Protein AF-A0A8X6TL77-F1 (afdb_monomer)

Secondary structure (DSSP, 8-state):
--HHHHHHHHHHHHHHHHHHHHHHHHHHTTT---HHHHHHHHHHHHHHHHHHHHHHHHHTTTTS--STTS--GGGHHHHHHHHHHHHTT-GGGS-GGG-SSGGGHHHHHHHHHHHHHHHHHHHHHH-HHHHHHHHHHHHHHHHHHHHHHHHHTT---HHHHHHHHHHHHHHHH--

Sequence (175 aa):
MNASYSVDVFFVISGFLNGYFFSREYTKKTGKISWFHFYLRRFIRITPVHMMVYWIYTTLFTYTGSGPLWPTYDTNPVCRKYWWWDFFYINNFLSGWHQCLSHNWYLSVNMQLYLMSPLFMVALLRRRRLGYILMALCICGSSFYNFAITVMYDLVDSELSFPYYVDNIELYLER

Radius of gyration: 21.29 Å; Cα contacts (8 Å, |Δi|>4): 76; chains: 1; bounding box: 62×39×49 Å

pLDDT: mean 81.79, std 13.29, range [43.88, 95.94]

InterPro domains:
  IPR002656 Acyltransferase 3 domain [PF01757] (3-150)
  IPR052728 Oxygen and lipid transport regulator [PTHR11161] (1-155)

Organism: Nephila pilipes (NCBI:txid299642)

Foldseek 3Di:
DCVVVVLVVVLVVLLVVLLVVCVVVCVVVVNDDDPVVQLVVVLVVPLVVQVVVLCCCLPVQQPPDDDPPRPHNVLNVLSVVCVVCLSQLNLLPDDCVSRSDSVSNSVSVSSVCSNCSVVLSVCCVVPVVSNVVVVVCVVVVVVVVVVVCCVVVVCPDPVVCVVVVVVVVVVVVVD

Solvent-accessible surface area (backbone atoms only — not comparable to full-atom values): 10093 Å² total; per-residue (Å²): 140,64,65,68,66,53,52,52,54,50,51,54,53,54,49,52,54,50,50,54,53,47,54,54,51,38,63,75,45,76,69,65,74,62,63,67,63,58,53,47,58,54,46,69,64,48,49,59,59,52,50,50,54,51,52,44,52,73,58,52,56,58,73,74,63,87,53,96,88,42,70,55,86,79,57,48,65,47,33,72,72,40,50,64,33,59,74,69,41,49,42,64,80,45,57,71,92,56,35,69,58,60,82,51,33,61,61,18,51,52,51,52,51,56,70,52,40,56,63,52,50,50,31,35,75,76,37,53,69,58,20,53,50,53,52,50,50,49,52,54,48,51,52,49,51,52,52,52,50,35,66,76,66,68,54,70,52,75,77,67,43,51,62,59,53,50,58,54,52,53,63,65,71,80,109

Structure (mmCIF, N/CA/C/O backbone):
data_AF-A0A8X6TL77-F1
#
_entry.id   AF-A0A8X6TL77-F1
#
loop_
_atom_site.group_PDB
_atom_site.id
_atom_site.type_symbol
_atom_site.label_atom_id
_atom_site.label_alt_id
_atom_site.label_comp_id
_atom_site.label_asym_id
_atom_site.label_entity_id
_atom_site.label_seq_id
_atom_site.pdbx_PDB_ins_code
_atom_site.Cartn_x
_atom_site.Cartn_y
_atom_site.Cartn_z
_atom_site.occupancy
_atom_site.B_iso_or_equiv
_atom_site.auth_seq_id
_atom_site.auth_comp_id
_atom_site.auth_asym_id
_atom_site.auth_atom_id
_atom_site.pdbx_PDB_model_num
ATOM 1 N N . MET A 1 1 ? 22.426 -3.713 -2.521 1.00 43.88 1 MET A N 1
ATOM 2 C CA . MET A 1 1 ? 22.133 -4.889 -1.675 1.00 43.88 1 MET A CA 1
ATOM 3 C C . MET A 1 1 ? 21.258 -4.585 -0.447 1.00 43.88 1 MET A C 1
ATOM 5 O O . MET A 1 1 ? 20.830 -5.528 0.183 1.00 43.88 1 MET A O 1
ATOM 9 N N . ASN A 1 2 ? 20.855 -3.333 -0.156 1.00 51.47 2 ASN A N 1
ATOM 10 C CA . ASN A 1 2 ? 20.043 -3.018 1.046 1.00 51.47 2 ASN A CA 1
ATOM 11 C C . ASN A 1 2 ? 18.561 -2.690 0.759 1.00 51.47 2 ASN A C 1
ATOM 13 O O . ASN A 1 2 ? 17.835 -2.249 1.647 1.00 51.47 2 ASN A O 1
ATOM 17 N N . ALA A 1 3 ? 18.113 -2.833 -0.492 1.00 64.06 3 ALA A N 1
ATOM 18 C CA . ALA A 1 3 ? 16.791 -2.364 -0.907 1.00 64.06 3 ALA A CA 1
ATOM 19 C C . ALA A 1 3 ? 15.647 -3.175 -0.273 1.00 64.06 3 ALA A C 1
ATOM 21 O O . ALA A 1 3 ? 14.638 -2.586 0.102 1.00 64.06 3 ALA A O 1
ATOM 22 N N . SER A 1 4 ? 15.818 -4.489 -0.094 1.00 71.69 4 SER A N 1
ATOM 23 C CA . SER A 1 4 ? 14.783 -5.378 0.455 1.00 71.69 4 SER A CA 1
ATOM 24 C C . SER A 1 4 ? 14.445 -5.031 1.908 1.00 71.69 4 SER A C 1
ATOM 26 O O . SER A 1 4 ? 13.294 -4.734 2.216 1.00 71.69 4 SER A O 1
ATOM 28 N N . T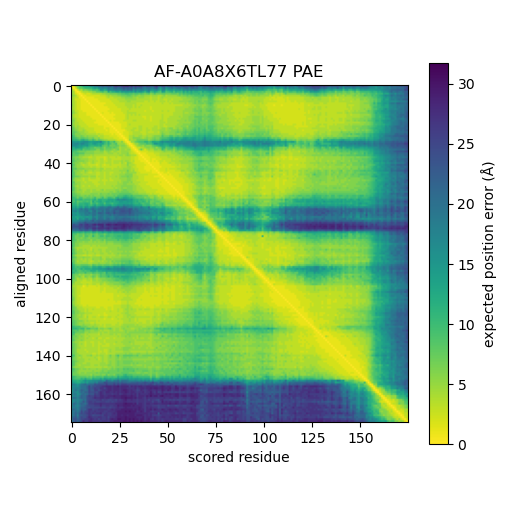YR A 1 5 ? 15.463 -4.901 2.765 1.00 81.38 5 TYR A N 1
ATOM 29 C CA . TYR A 1 5 ? 15.286 -4.503 4.167 1.00 81.38 5 TYR A CA 1
ATOM 30 C C . TYR A 1 5 ? 14.633 -3.123 4.322 1.00 81.38 5 TYR A C 1
ATOM 32 O O . TYR A 1 5 ? 13.866 -2.881 5.254 1.00 81.38 5 TYR A O 1
ATOM 40 N N . SER A 1 6 ? 14.911 -2.198 3.397 1.00 88.12 6 SER A N 1
ATOM 41 C CA . SER A 1 6 ? 14.296 -0.868 3.411 1.00 88.12 6 SER A CA 1
ATOM 42 C C . SER A 1 6 ? 12.784 -0.929 3.173 1.00 88.12 6 SER A C 1
ATOM 44 O O . SER A 1 6 ? 12.032 -0.189 3.816 1.00 88.12 6 SER A O 1
ATOM 46 N N . VAL A 1 7 ? 12.333 -1.825 2.291 1.00 89.31 7 VAL A N 1
ATOM 47 C CA . VAL A 1 7 ? 10.910 -2.022 1.990 1.00 89.31 7 VAL A CA 1
ATOM 48 C C . VAL A 1 7 ? 10.173 -2.621 3.193 1.00 89.31 7 VAL A C 1
ATOM 50 O O . VAL A 1 7 ? 9.078 -2.158 3.525 1.00 89.31 7 VAL A O 1
ATOM 53 N N . ASP A 1 8 ? 10.793 -3.556 3.912 1.00 89.56 8 ASP A N 1
ATOM 54 C CA . ASP A 1 8 ? 10.201 -4.148 5.118 1.00 89.56 8 ASP A CA 1
ATOM 55 C C . ASP A 1 8 ? 9.982 -3.102 6.214 1.00 89.56 8 ASP A C 1
ATOM 57 O O . ASP A 1 8 ? 8.887 -2.980 6.774 1.00 89.56 8 ASP A O 1
ATOM 61 N N . VAL A 1 9 ? 10.996 -2.268 6.470 1.00 92.50 9 VAL A N 1
ATOM 62 C CA . VAL A 1 9 ? 10.889 -1.159 7.428 1.00 92.50 9 VAL A CA 1
ATOM 63 C C . VAL A 1 9 ? 9.779 -0.188 7.014 1.00 92.50 9 VAL A C 1
ATOM 65 O O . VAL A 1 9 ? 8.987 0.251 7.855 1.00 92.50 9 VAL A O 1
ATOM 68 N N . PHE A 1 10 ? 9.664 0.117 5.719 1.00 92.31 10 PHE A N 1
ATOM 69 C CA . PHE A 1 10 ? 8.598 0.972 5.199 1.00 92.31 10 PHE A CA 1
ATOM 70 C C . PHE A 1 10 ? 7.198 0.394 5.464 1.00 92.31 10 PHE A C 1
ATOM 72 O O . PHE A 1 10 ? 6.298 1.140 5.877 1.00 92.31 10 PHE A O 1
ATOM 79 N N . PHE A 1 11 ? 6.999 -0.913 5.277 1.00 93.00 11 PHE A N 1
ATOM 80 C CA . PHE A 1 11 ? 5.720 -1.565 5.569 1.00 93.00 11 PHE A CA 1
ATOM 81 C C . PHE A 1 11 ? 5.388 -1.551 7.060 1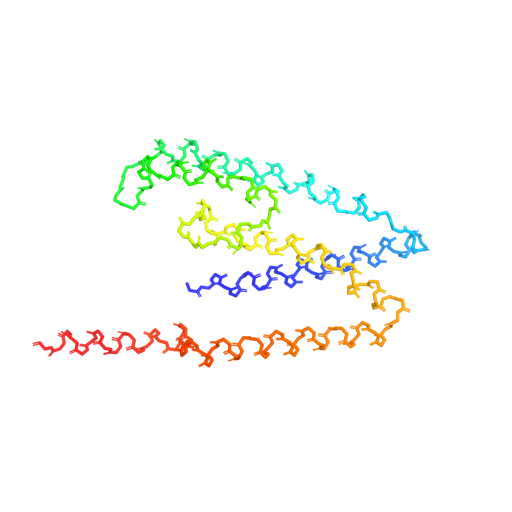.00 93.00 11 PHE A C 1
ATOM 83 O O . PHE A 1 11 ? 4.251 -1.230 7.423 1.00 93.00 11 PHE A O 1
ATOM 90 N N . VAL A 1 12 ? 6.369 -1.811 7.928 1.00 93.25 12 VAL A N 1
ATOM 91 C CA . VAL A 1 12 ? 6.181 -1.776 9.388 1.00 93.25 12 VAL A CA 1
ATOM 92 C C . VAL A 1 12 ? 5.747 -0.385 9.850 1.00 93.25 12 VAL A C 1
ATOM 94 O O . VAL A 1 12 ? 4.738 -0.247 10.550 1.00 93.25 12 VAL A O 1
ATOM 97 N N . ILE A 1 13 ? 6.449 0.663 9.410 1.00 94.88 13 ILE A N 1
ATOM 98 C CA . ILE A 1 13 ? 6.118 2.051 9.764 1.00 94.88 13 ILE A CA 1
ATOM 99 C C . ILE A 1 13 ? 4.735 2.431 9.220 1.00 94.88 13 ILE A C 1
ATOM 101 O O . ILE A 1 13 ? 3.913 3.006 9.943 1.00 94.88 13 ILE A O 1
ATOM 105 N N . SER A 1 14 ? 4.447 2.080 7.964 1.00 93.94 14 SER A N 1
ATOM 106 C CA . SER A 1 14 ? 3.153 2.354 7.327 1.00 93.94 14 SER A CA 1
ATOM 107 C C . SER A 1 14 ? 1.990 1.683 8.064 1.00 93.94 14 SER A C 1
ATOM 109 O O . SER A 1 14 ? 0.951 2.318 8.279 1.00 93.94 14 SER A O 1
ATOM 111 N N . GLY A 1 15 ? 2.166 0.429 8.490 1.00 93.06 15 GLY A N 1
ATOM 112 C CA . GLY A 1 15 ? 1.188 -0.327 9.269 1.00 93.06 15 GLY A CA 1
ATOM 113 C C . GLY A 1 15 ? 0.962 0.260 10.664 1.00 93.06 15 GLY A C 1
ATOM 114 O O . GLY A 1 15 ? -0.189 0.482 11.054 1.00 93.06 15 GLY A O 1
ATOM 115 N N . PHE A 1 16 ? 2.039 0.587 11.385 1.00 93.62 16 PHE A N 1
ATOM 116 C CA . PHE A 1 16 ? 1.969 1.208 12.711 1.00 93.62 16 PHE A CA 1
ATOM 117 C C . PHE A 1 16 ? 1.209 2.539 12.677 1.00 93.62 16 PHE A C 1
ATOM 119 O O . PHE A 1 16 ? 0.259 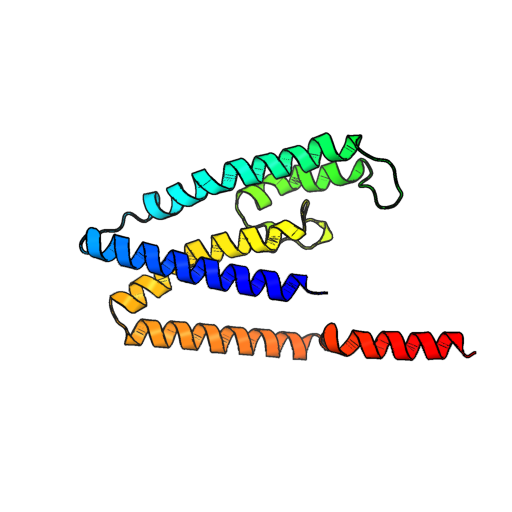2.748 13.438 1.00 93.62 16 PHE A O 1
ATOM 126 N N . LEU A 1 17 ? 1.578 3.420 11.744 1.00 93.75 17 LEU A N 1
ATOM 127 C CA . LEU A 1 17 ? 0.955 4.732 11.601 1.00 93.75 17 LEU A CA 1
ATOM 128 C C . LEU A 1 17 ? -0.532 4.613 11.245 1.00 93.75 17 LEU A C 1
ATOM 130 O O . LEU A 1 17 ? -1.373 5.324 11.801 1.00 93.75 17 LEU A O 1
ATOM 134 N N . ASN A 1 18 ? -0.869 3.687 10.347 1.00 93.31 18 ASN A N 1
ATOM 135 C CA . ASN A 1 18 ? -2.254 3.409 9.994 1.00 93.31 18 ASN A CA 1
ATOM 136 C C . ASN A 1 18 ? -3.068 2.929 11.209 1.00 93.31 18 ASN A C 1
ATOM 138 O O . ASN A 1 18 ? -4.165 3.433 11.450 1.00 93.31 18 ASN A O 1
ATOM 142 N N . GLY A 1 19 ? -2.512 2.020 12.017 1.00 91.94 19 GLY A N 1
ATOM 143 C CA . GLY A 1 19 ? -3.152 1.537 13.245 1.00 91.94 19 GLY A CA 1
ATOM 144 C C . GLY A 1 19 ? -3.384 2.635 14.272 1.00 91.94 19 GLY A C 1
ATOM 145 O O . GLY A 1 19 ? -4.469 2.721 14.854 1.00 91.94 19 GLY A O 1
ATOM 146 N N . TYR A 1 20 ? -2.406 3.525 14.437 1.00 92.06 20 TYR A N 1
ATOM 147 C CA . TYR A 1 20 ? -2.530 4.685 15.312 1.00 92.06 20 TYR A CA 1
ATOM 148 C C . TYR A 1 20 ? -3.673 5.617 14.876 1.00 92.06 20 TYR A C 1
ATOM 150 O O . TYR A 1 20 ? -4.549 5.953 15.682 1.00 92.06 20 TYR A O 1
ATOM 158 N N . PHE A 1 21 ? -3.715 6.001 13.595 1.00 90.06 21 PHE A N 1
ATOM 159 C CA . PHE A 1 21 ? -4.783 6.858 13.073 1.00 90.06 21 PHE A CA 1
ATOM 160 C C . PHE A 1 21 ? -6.156 6.192 13.159 1.00 90.06 21 PHE A C 1
ATOM 162 O O . PHE A 1 21 ? -7.122 6.847 13.560 1.00 90.06 21 PHE A O 1
ATOM 169 N N . PHE A 1 22 ? -6.238 4.900 12.839 1.00 90.31 22 PHE A N 1
ATOM 170 C CA . PHE A 1 22 ? -7.480 4.142 12.907 1.00 90.31 22 PHE A CA 1
ATOM 171 C C . PHE A 1 22 ? -8.023 4.067 14.336 1.00 90.31 22 PHE A C 1
ATOM 173 O O . PHE A 1 22 ? -9.186 4.393 14.557 1.00 90.31 22 PHE A O 1
ATOM 180 N N . SER A 1 23 ? -7.189 3.719 15.320 1.00 88.62 23 SER A N 1
ATOM 181 C CA . SER A 1 23 ? -7.588 3.665 16.736 1.00 88.62 23 SER A CA 1
ATOM 182 C C . SER A 1 23 ? -8.101 5.021 17.240 1.00 88.62 23 SER A C 1
ATOM 184 O O . SER A 1 23 ? -9.136 5.115 17.914 1.00 88.62 23 SER A O 1
ATOM 186 N N . ARG A 1 24 ? -7.429 6.107 16.837 1.00 89.50 24 ARG A N 1
ATOM 187 C CA . ARG A 1 24 ? -7.843 7.476 17.162 1.00 89.50 24 ARG A CA 1
ATOM 188 C C . ARG A 1 24 ? -9.179 7.850 16.511 1.00 89.50 24 ARG A C 1
ATOM 190 O O . ARG A 1 24 ? -10.024 8.443 17.181 1.00 89.50 24 ARG A O 1
ATOM 197 N N . GLU A 1 25 ? -9.392 7.529 15.233 1.00 88.38 25 GLU A N 1
ATOM 198 C CA . GLU A 1 25 ? -10.659 7.810 14.533 1.00 88.38 25 GLU A CA 1
ATOM 199 C C . GLU A 1 25 ? -11.806 6.935 15.069 1.00 88.38 25 GLU A C 1
ATOM 201 O O . GLU A 1 25 ? -12.910 7.441 15.279 1.00 88.38 25 GLU A O 1
ATOM 206 N N . TYR A 1 26 ? -11.531 5.666 15.381 1.00 87.38 26 TYR A N 1
ATOM 207 C CA . TYR A 1 26 ? -12.484 4.725 15.971 1.00 87.38 26 TYR A CA 1
ATOM 208 C C . TYR A 1 26 ? -12.999 5.213 17.330 1.00 87.38 26 TYR A C 1
ATOM 210 O O . TYR A 1 26 ? -14.208 5.214 17.570 1.00 87.38 26 TYR A O 1
ATOM 218 N N . THR A 1 27 ? -12.091 5.689 18.189 1.00 85.25 27 THR A N 1
ATOM 219 C CA . THR A 1 27 ? -12.432 6.236 19.511 1.00 85.25 27 THR A CA 1
ATOM 220 C C . THR A 1 27 ? -13.247 7.526 19.383 1.00 85.25 27 THR A C 1
ATOM 222 O O . THR A 1 27 ? -14.272 7.677 20.042 1.00 85.25 27 THR A O 1
ATOM 225 N N . LYS A 1 28 ? -12.849 8.436 18.480 1.00 87.69 28 LYS A N 1
ATOM 226 C CA . LYS A 1 28 ? -13.555 9.710 18.243 1.00 87.69 28 LYS A CA 1
ATOM 227 C C . LYS A 1 28 ? -14.968 9.540 17.683 1.00 87.69 28 LYS A C 1
ATOM 229 O O . LYS A 1 28 ? -15.830 10.358 17.979 1.00 87.69 28 LYS A O 1
ATOM 234 N N . LYS A 1 29 ? -15.200 8.526 16.846 1.00 84.94 29 LYS A N 1
ATOM 235 C CA . LYS A 1 29 ? -16.495 8.287 16.183 1.00 84.94 29 LYS A CA 1
ATOM 236 C C . LYS A 1 29 ? -17.341 7.203 16.855 1.00 84.94 29 LYS A C 1
ATOM 238 O O . LYS A 1 29 ? -18.283 6.705 16.239 1.00 84.94 29 LYS A O 1
ATOM 243 N N . THR A 1 30 ? -16.991 6.796 18.079 1.00 79.69 30 THR A N 1
ATOM 244 C CA . THR A 1 30 ? -17.735 5.788 18.860 1.00 79.69 30 THR A CA 1
ATOM 245 C C . THR A 1 30 ? -17.987 4.501 18.054 1.00 79.69 30 THR A C 1
ATOM 247 O O . THR A 1 30 ? -19.081 3.941 18.052 1.00 79.69 30 THR A O 1
ATOM 250 N N . GLY A 1 31 ? -16.984 4.055 17.292 1.00 74.94 31 GLY A N 1
ATOM 251 C CA . GLY A 1 31 ? -17.056 2.839 16.474 1.00 74.94 31 GLY A CA 1
ATOM 252 C C . GLY A 1 31 ? -17.773 2.956 15.121 1.00 74.94 31 GLY A C 1
ATOM 253 O O . GLY A 1 31 ? -17.853 1.959 14.402 1.00 74.94 31 GLY A O 1
ATOM 254 N N . LYS A 1 32 ? -18.257 4.140 14.717 1.00 76.88 32 LYS A N 1
ATOM 255 C CA . LYS A 1 32 ? -18.833 4.361 13.378 1.00 76.88 32 LYS A CA 1
ATOM 256 C C . LYS A 1 32 ? -17.763 4.841 12.395 1.00 76.88 32 LYS A C 1
ATOM 258 O O . LYS A 1 32 ? -17.406 6.018 12.368 1.00 76.88 32 LYS A O 1
ATOM 263 N N . ILE A 1 33 ? -17.265 3.936 11.554 1.00 82.50 33 ILE A N 1
ATOM 264 C CA . ILE A 1 33 ? -16.316 4.261 10.479 1.00 82.50 33 ILE A CA 1
ATOM 265 C C . ILE A 1 33 ? -16.987 4.034 9.127 1.00 82.50 33 ILE A C 1
ATOM 267 O O . ILE A 1 33 ? -17.478 2.948 8.835 1.00 82.50 33 ILE A O 1
ATOM 271 N N . SER A 1 34 ? -16.983 5.067 8.283 1.00 86.00 34 SER A N 1
ATOM 272 C CA . SER A 1 34 ? -17.350 4.924 6.876 1.00 86.00 34 SER A CA 1
ATOM 273 C C . SER A 1 34 ? -16.157 4.362 6.104 1.00 86.00 34 SER A C 1
ATOM 275 O O . SER A 1 34 ? -15.241 5.111 5.758 1.00 86.00 34 SER A O 1
ATOM 277 N N . TRP A 1 35 ? -16.212 3.076 5.770 1.00 84.88 35 TRP A N 1
ATOM 278 C CA . TRP A 1 35 ? -15.178 2.370 5.007 1.00 84.88 35 TRP A CA 1
ATOM 279 C C . TRP A 1 35 ? -14.852 3.032 3.669 1.00 84.88 35 TRP A C 1
ATOM 281 O O . TRP A 1 35 ? -13.685 3.230 3.353 1.00 84.88 35 TRP A O 1
ATOM 291 N N . PHE A 1 36 ? -15.874 3.469 2.930 1.00 87.31 36 PHE A N 1
ATOM 292 C CA . PHE A 1 36 ? -15.686 4.125 1.635 1.00 87.31 36 PHE A CA 1
ATOM 293 C C . PHE A 1 36 ? -14.804 5.379 1.745 1.00 87.31 36 PHE A C 1
ATOM 295 O O . PHE A 1 36 ? -13.751 5.466 1.121 1.00 87.31 36 PHE A O 1
ATOM 302 N N . HIS A 1 37 ? -15.176 6.312 2.625 1.00 86.44 37 HIS A N 1
ATOM 303 C CA . HIS A 1 37 ? -14.383 7.509 2.908 1.00 86.44 37 HIS A CA 1
ATOM 304 C C . HIS A 1 37 ? -12.974 7.201 3.435 1.00 86.44 37 HIS A C 1
ATOM 306 O O . HIS A 1 37 ? -12.044 7.945 3.134 1.00 86.44 37 HIS A O 1
ATOM 312 N N . PHE A 1 38 ? -12.798 6.135 4.224 1.00 87.06 38 PHE A N 1
ATOM 313 C CA . PHE A 1 38 ? -11.481 5.740 4.723 1.00 87.06 38 PHE A CA 1
ATOM 314 C C . PHE A 1 38 ? -10.533 5.403 3.562 1.00 87.06 38 PHE A C 1
ATOM 316 O O . PHE A 1 38 ? -9.477 6.026 3.452 1.00 87.06 38 PHE A O 1
ATOM 323 N N . TYR A 1 39 ? -10.952 4.521 2.649 1.00 90.81 39 TYR A N 1
ATOM 324 C CA . TYR A 1 39 ? -10.130 4.122 1.503 1.00 90.81 39 TYR A CA 1
ATOM 325 C C . TYR A 1 39 ? -9.966 5.232 0.464 1.00 90.81 39 TYR A C 1
ATOM 327 O O . TYR A 1 39 ? -8.854 5.479 -0.010 1.00 90.81 39 TYR A O 1
ATOM 335 N N . LEU A 1 40 ? -11.051 5.946 0.154 1.00 91.12 40 LEU A N 1
ATOM 336 C CA . LEU A 1 40 ? -11.057 6.964 -0.893 1.00 91.12 40 LEU A CA 1
ATOM 337 C C . LEU A 1 40 ? -10.087 8.114 -0.590 1.00 91.12 40 LEU A C 1
ATOM 339 O O . LEU A 1 40 ? -9.365 8.560 -1.479 1.00 91.12 40 LEU A O 1
ATOM 343 N N . ARG A 1 41 ? -10.009 8.559 0.673 1.00 90.06 41 ARG A N 1
ATOM 344 C CA . ARG A 1 41 ? -9.083 9.629 1.086 1.00 90.06 41 ARG A CA 1
ATOM 345 C C . ARG A 1 4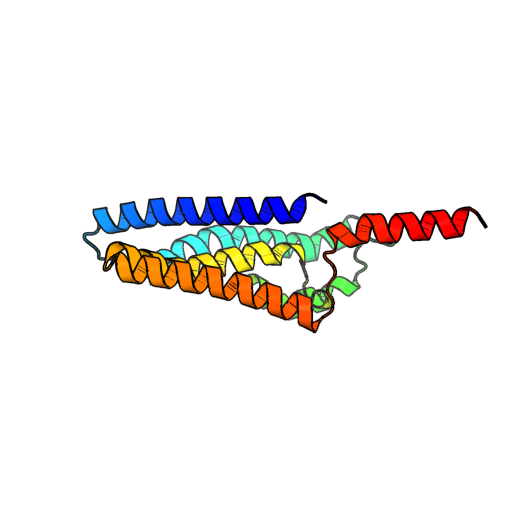1 ? -7.625 9.286 0.795 1.00 90.06 41 ARG A C 1
ATOM 347 O O . ARG A 1 41 ? -6.863 10.159 0.386 1.00 90.06 41 ARG A O 1
ATOM 354 N N . ARG A 1 42 ? -7.226 8.032 1.024 1.00 90.94 42 ARG A N 1
ATOM 355 C CA . ARG A 1 42 ? -5.853 7.590 0.761 1.00 90.94 42 ARG A CA 1
ATOM 356 C C . ARG A 1 42 ? -5.603 7.442 -0.736 1.00 90.94 42 ARG A C 1
ATOM 358 O O . ARG A 1 42 ? -4.576 7.921 -1.207 1.00 90.94 42 ARG A O 1
ATOM 365 N N . PHE A 1 43 ? -6.550 6.851 -1.465 1.00 91.38 43 PHE A N 1
ATOM 366 C CA . PHE A 1 43 ? -6.447 6.671 -2.913 1.00 91.38 43 PHE A CA 1
ATOM 367 C C . PHE A 1 43 ? -6.284 8.018 -3.633 1.00 91.38 43 PHE A C 1
ATOM 369 O O . PHE A 1 43 ? -5.282 8.239 -4.303 1.00 91.38 43 PHE A O 1
ATOM 376 N N . ILE A 1 44 ? -7.169 8.988 -3.375 1.00 92.88 44 ILE A N 1
ATOM 377 C CA . ILE A 1 44 ? -7.098 10.326 -3.994 1.00 92.88 44 ILE A CA 1
ATOM 378 C C . ILE A 1 44 ? -5.787 11.059 -3.666 1.00 92.88 44 ILE A C 1
ATOM 380 O O . ILE A 1 44 ? -5.323 11.862 -4.467 1.00 92.88 44 ILE A O 1
ATOM 384 N N . ARG A 1 45 ? -5.165 10.800 -2.510 1.00 91.75 45 ARG A N 1
ATOM 385 C CA . ARG A 1 45 ? -3.896 11.438 -2.133 1.00 91.75 45 ARG A CA 1
ATOM 386 C C . ARG A 1 45 ? -2.680 10.824 -2.837 1.00 91.75 45 ARG A C 1
ATOM 388 O O . ARG A 1 45 ? -1.767 11.563 -3.189 1.00 91.75 45 ARG A O 1
ATOM 395 N N . ILE A 1 46 ? -2.630 9.498 -2.981 1.00 91.81 46 ILE A N 1
ATOM 396 C CA . ILE A 1 46 ? -1.433 8.780 -3.463 1.00 91.81 46 ILE A CA 1
ATOM 397 C C . ILE A 1 46 ? -1.466 8.589 -4.983 1.00 91.81 46 ILE A C 1
ATOM 399 O O . ILE A 1 46 ? -0.465 8.842 -5.656 1.00 91.81 46 ILE A O 1
ATOM 403 N N . THR A 1 47 ? -2.617 8.199 -5.534 1.00 92.00 47 THR A N 1
ATOM 404 C CA . THR A 1 47 ? -2.785 7.898 -6.959 1.00 92.00 47 THR A CA 1
ATOM 405 C C . THR A 1 47 ? -2.366 9.031 -7.908 1.00 92.00 47 THR A C 1
ATOM 407 O O . THR A 1 47 ? -1.701 8.713 -8.891 1.00 92.00 47 THR A O 1
ATOM 410 N N . PRO A 1 48 ? -2.658 10.333 -7.680 1.00 92.00 48 PRO A N 1
ATOM 411 C CA . PRO A 1 48 ? -2.290 11.369 -8.650 1.00 92.00 48 PRO A CA 1
ATOM 412 C C . PRO A 1 48 ? -0.776 11.540 -8.776 1.00 92.00 48 PRO A C 1
ATOM 414 O O . PRO A 1 48 ? -0.265 11.640 -9.887 1.00 92.00 48 PRO A O 1
ATOM 417 N N . VAL A 1 49 ? -0.051 11.514 -7.655 1.00 92.56 49 VAL A N 1
ATOM 418 C CA . VAL A 1 49 ? 1.416 11.604 -7.660 1.00 92.56 49 VAL A CA 1
ATOM 419 C C . VAL A 1 49 ? 2.007 10.361 -8.316 1.00 92.56 49 VAL A C 1
ATOM 421 O O . VAL A 1 49 ? 2.896 10.470 -9.155 1.00 92.56 49 VAL A O 1
ATOM 424 N N . HIS A 1 50 ? 1.475 9.184 -7.980 1.00 91.31 50 HIS A N 1
ATOM 425 C CA . HIS A 1 50 ? 1.930 7.928 -8.559 1.00 91.31 50 HIS A CA 1
ATOM 426 C C . HIS A 1 50 ? 1.754 7.895 -10.086 1.00 91.31 50 HIS A C 1
ATOM 428 O O . HIS A 1 50 ? 2.706 7.625 -10.818 1.00 91.31 50 HIS A O 1
ATOM 434 N N . MET A 1 51 ? 0.564 8.254 -10.571 1.00 90.94 51 MET A N 1
ATOM 435 C CA . MET A 1 51 ? 0.289 8.315 -12.003 1.00 90.94 51 MET A CA 1
ATOM 436 C C . MET A 1 51 ? 1.129 9.387 -12.688 1.00 90.94 51 MET A C 1
ATOM 438 O O . MET A 1 51 ? 1.647 9.134 -13.767 1.00 90.94 51 MET A O 1
ATOM 442 N N . MET A 1 52 ? 1.325 10.558 -12.079 1.00 91.69 52 MET A N 1
ATOM 443 C CA . MET A 1 52 ? 2.185 11.597 -12.651 1.00 91.69 52 MET A CA 1
ATOM 444 C C . MET A 1 52 ? 3.608 11.079 -12.895 1.00 91.69 52 MET A C 1
ATOM 446 O O . MET A 1 52 ? 4.144 11.269 -13.985 1.00 91.69 52 MET A O 1
ATOM 450 N N . VAL A 1 53 ? 4.194 10.368 -11.925 1.00 89.06 53 VAL A N 1
ATOM 451 C CA . VAL A 1 53 ? 5.515 9.737 -12.085 1.00 89.06 53 VAL A CA 1
ATOM 452 C C . VAL A 1 53 ? 5.492 8.680 -13.191 1.00 89.06 53 VAL A C 1
ATOM 454 O O . VAL A 1 53 ? 6.397 8.662 -14.024 1.00 89.06 53 VAL A O 1
ATOM 457 N N . TYR A 1 54 ? 4.444 7.852 -13.253 1.00 87.75 54 TYR A N 1
ATOM 458 C CA . TYR A 1 54 ? 4.264 6.861 -14.319 1.00 87.75 54 TYR A CA 1
ATOM 459 C C . TYR A 1 54 ? 4.251 7.514 -15.709 1.00 87.75 54 TYR A C 1
ATOM 461 O O . TYR A 1 54 ? 5.007 7.127 -16.600 1.00 87.75 54 TYR A O 1
ATOM 469 N N . TRP A 1 55 ? 3.444 8.560 -15.890 1.00 86.56 55 TRP A N 1
ATOM 470 C CA . TRP A 1 55 ? 3.350 9.289 -17.152 1.00 86.56 55 TRP A CA 1
ATOM 471 C C . TRP A 1 55 ? 4.683 9.935 -17.531 1.00 86.56 55 TRP A C 1
ATOM 473 O O . TRP A 1 55 ? 5.124 9.765 -18.667 1.00 86.56 55 TRP A O 1
ATOM 483 N N . ILE A 1 56 ? 5.364 10.600 -16.593 1.00 86.50 56 ILE A N 1
ATOM 484 C CA . ILE A 1 56 ? 6.692 11.192 -16.826 1.00 86.50 56 ILE A CA 1
ATOM 485 C C . ILE A 1 56 ? 7.686 10.122 -17.285 1.00 86.50 56 ILE A C 1
ATOM 487 O O . ILE A 1 56 ? 8.398 10.331 -18.266 1.00 86.50 56 ILE A O 1
ATOM 491 N N . TYR A 1 57 ? 7.697 8.959 -16.636 1.00 82.06 57 TYR A N 1
ATOM 492 C CA . TYR A 1 57 ? 8.580 7.863 -17.018 1.00 82.06 57 TYR A CA 1
ATOM 493 C C . TYR A 1 57 ? 8.301 7.361 -18.444 1.00 82.06 57 TYR A C 1
ATOM 495 O O . TYR A 1 57 ? 9.219 7.231 -19.247 1.00 82.06 57 TYR A O 1
ATOM 503 N N . THR A 1 58 ? 7.030 7.147 -18.794 1.00 79.75 58 THR A N 1
ATOM 504 C CA . THR A 1 58 ? 6.648 6.640 -20.129 1.00 79.75 58 THR A CA 1
ATOM 505 C C . THR A 1 58 ? 6.806 7.647 -21.272 1.00 79.75 58 THR A C 1
ATOM 507 O O . THR A 1 58 ? 6.829 7.242 -22.433 1.00 79.75 58 THR A O 1
ATOM 510 N N . THR A 1 59 ? 6.865 8.949 -20.969 1.00 80.25 59 THR A N 1
ATOM 511 C CA . THR A 1 59 ? 6.878 10.020 -21.979 1.00 80.25 59 THR A CA 1
ATOM 512 C C . THR A 1 59 ? 8.216 10.731 -22.059 1.00 80.25 59 THR A C 1
ATOM 514 O O . THR A 1 59 ? 8.801 10.780 -23.130 1.00 80.25 59 THR A O 1
ATOM 517 N N . LEU A 1 60 ? 8.710 11.281 -20.949 1.00 77.88 60 LEU A N 1
ATOM 518 C CA . LEU A 1 60 ? 9.910 12.119 -20.914 1.00 77.88 60 LEU A CA 1
ATOM 519 C C . LEU A 1 60 ? 11.185 11.278 -20.903 1.00 77.88 60 LEU A C 1
ATOM 521 O O . LEU A 1 60 ? 12.147 11.630 -21.579 1.00 77.88 60 LEU A O 1
ATOM 525 N N . PHE A 1 61 ? 11.191 10.152 -20.186 1.00 75.69 61 PHE A N 1
ATOM 526 C CA . PHE A 1 61 ? 12.400 9.339 -20.001 1.00 75.69 61 PHE A CA 1
ATOM 527 C C . PHE A 1 61 ? 12.905 8.696 -21.305 1.00 75.69 61 PHE A C 1
ATOM 529 O O . PHE A 1 61 ? 14.094 8.420 -21.458 1.00 75.69 61 PHE A O 1
ATOM 536 N N . THR A 1 62 ? 12.015 8.512 -22.284 1.00 69.88 62 THR A N 1
ATOM 537 C CA . THR A 1 62 ? 12.366 8.035 -23.629 1.00 69.88 62 THR A CA 1
ATOM 538 C C . THR A 1 62 ? 13.192 9.055 -24.423 1.00 69.88 62 THR A C 1
ATOM 540 O O . THR A 1 62 ? 13.928 8.663 -25.322 1.00 69.88 62 THR A O 1
ATOM 543 N N . TYR A 1 63 ? 13.115 10.351 -24.097 1.00 73.38 63 TYR A N 1
ATOM 544 C CA . TYR A 1 63 ? 13.818 11.414 -24.831 1.00 73.38 63 TYR A CA 1
ATOM 545 C C . TYR A 1 63 ? 15.082 11.929 -24.130 1.00 73.38 63 TYR A C 1
ATOM 547 O O . TYR A 1 63 ? 15.805 12.737 -24.706 1.00 73.38 63 TYR A O 1
ATOM 555 N N . THR A 1 64 ? 15.353 11.512 -22.891 1.00 74.81 64 THR A N 1
ATOM 556 C CA . THR A 1 64 ? 16.414 12.109 -22.061 1.00 74.81 64 THR A CA 1
ATOM 557 C C . THR A 1 64 ? 17.772 11.419 -22.160 1.00 74.81 64 THR A C 1
ATOM 559 O O . THR A 1 64 ? 18.738 11.933 -21.599 1.00 74.81 64 THR A O 1
ATOM 562 N N . GLY A 1 65 ? 17.891 10.291 -22.863 1.00 69.44 65 GLY A N 1
ATOM 563 C CA . GLY A 1 65 ? 19.162 9.581 -22.954 1.00 69.44 65 GLY A CA 1
ATOM 564 C C . GLY A 1 65 ? 19.258 8.601 -24.114 1.00 69.44 65 GLY A C 1
ATOM 565 O O . GLY A 1 65 ? 18.271 8.218 -24.735 1.00 69.44 65 GLY A O 1
ATOM 566 N N . SER A 1 66 ? 20.493 8.201 -24.394 1.00 70.31 66 SER A N 1
ATOM 567 C CA . SER A 1 66 ? 20.854 7.196 -25.390 1.00 70.31 66 SER A CA 1
ATOM 568 C C . SER A 1 66 ? 21.945 6.310 -24.797 1.00 70.31 66 SER A C 1
ATOM 570 O O . SER A 1 66 ? 22.998 6.810 -24.402 1.00 70.31 66 SER A O 1
ATOM 572 N N . GLY A 1 67 ? 21.700 5.005 -24.710 1.00 71.25 67 GLY A N 1
ATOM 573 C CA . GLY A 1 67 ? 22.651 4.036 -24.171 1.00 71.25 67 GLY A CA 1
ATOM 574 C C . GLY A 1 67 ? 22.126 2.601 -24.279 1.00 71.25 67 GLY A C 1
ATOM 575 O O . GLY A 1 67 ? 20.923 2.412 -24.437 1.00 71.25 67 GLY A O 1
ATOM 576 N N . PRO A 1 68 ? 22.996 1.582 -24.174 1.00 69.81 68 PRO A N 1
ATOM 577 C CA . PRO A 1 68 ? 22.615 0.172 -24.324 1.00 69.81 68 PRO A CA 1
ATOM 578 C C . PRO A 1 68 ? 21.699 -0.340 -23.199 1.00 69.81 68 PRO A C 1
ATOM 580 O O . PRO A 1 68 ? 20.933 -1.271 -23.407 1.00 69.81 68 PRO A O 1
ATOM 583 N N . LEU A 1 69 ? 21.759 0.288 -22.020 1.00 66.81 69 LEU A N 1
ATOM 584 C CA . LEU A 1 69 ? 20.841 0.056 -20.897 1.00 66.81 69 LEU A CA 1
ATOM 585 C C . LEU A 1 69 ? 19.675 1.056 -20.876 1.00 66.81 69 LEU A C 1
ATOM 587 O O . LEU A 1 69 ? 18.805 0.970 -20.010 1.00 66.81 69 LEU A O 1
ATOM 591 N N . TRP A 1 70 ? 19.680 2.041 -21.781 1.00 65.88 70 TRP A N 1
ATOM 592 C CA . TRP A 1 70 ? 18.603 3.014 -21.858 1.00 65.88 70 TRP A CA 1
ATOM 593 C C . TRP A 1 70 ? 17.391 2.343 -22.497 1.00 65.88 70 TRP A C 1
ATOM 595 O O . TRP A 1 70 ? 17.561 1.643 -23.500 1.00 65.88 70 TRP A O 1
ATOM 605 N N . PRO A 1 71 ? 16.178 2.536 -21.954 1.00 62.31 71 PRO A N 1
ATOM 606 C CA . PRO A 1 71 ? 14.977 1.987 -22.554 1.00 62.31 71 PRO A CA 1
ATOM 607 C C . PRO A 1 71 ? 14.831 2.549 -23.970 1.00 62.31 71 PRO A C 1
ATOM 609 O O . PRO A 1 71 ? 14.456 3.704 -24.171 1.00 62.31 71 PRO A O 1
ATOM 612 N N . THR A 1 72 ? 15.172 1.724 -24.956 1.00 55.25 72 THR A N 1
ATOM 613 C CA . THR A 1 72 ? 14.900 1.984 -26.365 1.00 55.25 72 THR A CA 1
ATOM 614 C C . THR A 1 72 ? 13.383 1.987 -26.541 1.00 55.25 72 THR A C 1
ATOM 616 O O . THR A 1 72 ? 12.658 1.427 -25.718 1.00 55.25 72 THR A O 1
ATOM 619 N N . TYR A 1 73 ? 12.891 2.654 -27.583 1.00 53.09 73 TYR A N 1
ATOM 620 C CA . TYR A 1 73 ? 11.477 2.978 -27.831 1.00 53.09 73 TYR A CA 1
ATOM 621 C C . TYR A 1 73 ? 10.458 1.809 -27.672 1.00 53.09 73 TYR A C 1
ATOM 623 O O . TYR A 1 73 ? 9.256 2.058 -27.571 1.00 53.09 73 TYR A O 1
ATOM 631 N N . ASP A 1 74 ? 10.926 0.563 -27.548 1.00 51.56 74 ASP A N 1
ATOM 632 C CA . ASP A 1 74 ? 10.192 -0.681 -27.278 1.00 51.56 74 ASP A CA 1
ATOM 633 C C . ASP A 1 74 ? 9.760 -0.941 -25.818 1.00 51.56 74 ASP A C 1
ATOM 635 O O . ASP A 1 74 ? 9.085 -1.938 -25.558 1.00 51.56 74 ASP A O 1
ATOM 639 N N . THR A 1 75 ? 10.046 -0.070 -24.843 1.00 57.69 75 THR A N 1
ATOM 640 C CA . THR A 1 75 ? 9.399 -0.158 -23.506 1.00 57.69 75 THR A CA 1
ATOM 641 C C . THR A 1 75 ? 7.970 0.409 -23.485 1.00 57.69 75 THR A C 1
ATOM 643 O O . THR A 1 75 ? 7.194 0.158 -22.560 1.00 57.69 75 THR A O 1
ATOM 646 N N . ASN A 1 76 ? 7.560 1.114 -24.544 1.00 63.59 76 ASN A N 1
ATOM 647 C CA . ASN A 1 76 ? 6.237 1.726 -24.677 1.00 63.59 76 ASN A CA 1
ATOM 648 C C . ASN A 1 76 ? 5.036 0.747 -24.781 1.00 63.59 76 ASN A C 1
ATOM 650 O O . ASN A 1 76 ? 4.011 1.029 -24.156 1.00 63.59 76 ASN A O 1
ATOM 654 N N . PRO A 1 77 ? 5.073 -0.384 -25.523 1.00 74.19 77 PRO A N 1
ATOM 655 C CA . PRO A 1 77 ? 3.903 -1.248 -25.689 1.00 74.19 77 PRO A CA 1
ATOM 656 C C . PRO A 1 77 ? 3.496 -1.946 -24.388 1.00 74.19 77 PRO A C 1
ATOM 658 O O . PRO A 1 77 ? 2.302 -2.047 -24.105 1.00 74.19 77 PRO A O 1
ATOM 661 N N . VAL A 1 78 ? 4.460 -2.371 -23.562 1.00 78.12 78 VAL A N 1
ATOM 662 C CA . VAL A 1 78 ? 4.180 -2.992 -22.256 1.00 78.12 78 VAL A CA 1
ATOM 663 C C . VAL A 1 78 ? 3.544 -1.962 -21.323 1.00 78.12 78 VAL A C 1
ATOM 665 O O . VAL A 1 78 ? 2.436 -2.174 -20.830 1.00 78.12 78 VAL A O 1
ATOM 668 N N . CYS A 1 79 ? 4.166 -0.792 -21.172 1.00 80.38 79 CYS A N 1
ATOM 669 C CA . CYS A 1 79 ? 3.629 0.289 -20.348 1.00 80.38 79 CYS A CA 1
ATOM 670 C C . CYS A 1 79 ? 2.243 0.769 -20.810 1.00 80.38 79 CYS A C 1
ATOM 672 O O . CYS A 1 79 ? 1.365 1.028 -19.986 1.00 80.38 79 CYS A O 1
ATOM 674 N N . ARG A 1 80 ? 1.999 0.847 -22.122 1.00 81.81 80 ARG A N 1
ATOM 675 C CA . ARG A 1 80 ? 0.701 1.245 -22.688 1.00 81.81 80 ARG A CA 1
ATOM 676 C C . ARG A 1 80 ? -0.371 0.165 -22.553 1.00 81.81 80 ARG A C 1
ATOM 678 O O . ARG A 1 80 ? -1.552 0.493 -22.517 1.00 81.81 80 ARG A O 1
ATOM 685 N N . LYS A 1 81 ? 0.007 -1.109 -22.469 1.00 85.81 81 LYS A N 1
ATOM 686 C CA . LYS A 1 81 ? -0.935 -2.218 -22.267 1.00 85.81 81 LYS A CA 1
ATOM 687 C C . LYS A 1 81 ? -1.300 -2.406 -20.793 1.00 85.81 81 LYS A C 1
ATOM 689 O O . LYS A 1 81 ? -2.456 -2.703 -20.490 1.00 85.81 81 LYS A O 1
ATOM 694 N N . TYR A 1 82 ? -0.339 -2.210 -19.890 1.00 85.56 82 TYR A N 1
ATOM 695 C CA . TYR A 1 82 ? -0.474 -2.535 -18.467 1.00 85.56 82 TYR A CA 1
ATOM 696 C C . TYR A 1 82 ? -0.600 -1.318 -17.533 1.00 85.56 82 TYR A C 1
ATOM 698 O O . TYR A 1 82 ? -0.701 -1.515 -16.329 1.00 85.56 82 TYR A O 1
ATOM 706 N N . TRP A 1 83 ? -0.705 -0.080 -18.038 1.00 86.94 83 TRP A N 1
ATOM 707 C CA . TRP A 1 83 ? -0.856 1.129 -17.198 1.00 86.94 83 TRP A CA 1
ATOM 708 C C . TRP A 1 83 ? -1.977 1.042 -16.151 1.00 86.94 83 TRP A C 1
ATOM 710 O O . TRP A 1 83 ? -1.858 1.570 -15.047 1.00 86.94 83 TRP A O 1
ATOM 720 N N . TRP A 1 84 ? -3.078 0.364 -16.481 1.00 89.12 84 TRP A N 1
ATOM 721 C CA . TRP A 1 84 ? -4.210 0.210 -15.574 1.00 89.12 84 TRP A CA 1
ATOM 722 C C . TRP A 1 84 ? -3.895 -0.731 -14.403 1.00 89.12 84 TRP A C 1
ATOM 724 O O . TRP A 1 84 ? -4.486 -0.585 -13.336 1.00 89.12 84 TRP A O 1
ATOM 734 N N . TRP A 1 85 ? -2.939 -1.653 -14.554 1.00 89.94 85 TRP A N 1
ATOM 735 C CA . TRP A 1 85 ? -2.496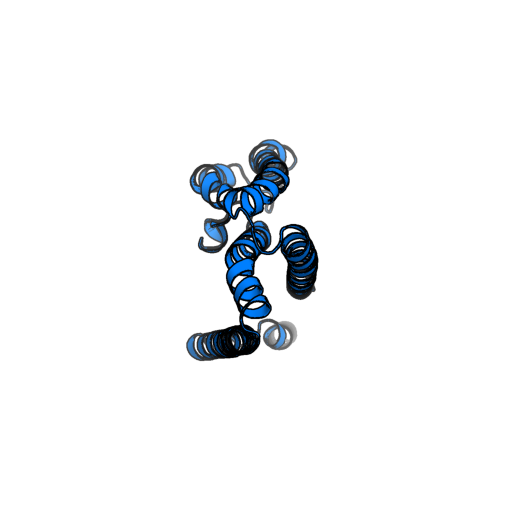 -2.519 -13.460 1.00 89.94 85 TRP A CA 1
ATOM 736 C C . TRP A 1 85 ? -1.766 -1.730 -12.378 1.00 89.94 85 TRP A C 1
ATOM 738 O O . TRP A 1 85 ? -1.982 -1.978 -11.191 1.00 89.94 85 TRP A O 1
ATOM 748 N N . ASP A 1 86 ? -0.936 -0.766 -12.777 1.00 88.00 86 ASP A N 1
ATOM 749 C CA . ASP A 1 86 ? -0.287 0.163 -11.852 1.00 88.00 86 ASP A CA 1
ATOM 750 C C . ASP A 1 86 ? -1.313 1.112 -11.211 1.00 88.00 86 ASP A C 1
ATOM 752 O O . ASP A 1 86 ? -1.285 1.315 -9.998 1.00 88.00 86 ASP A O 1
ATOM 756 N N . PHE A 1 87 ? -2.302 1.597 -11.975 1.00 89.75 87 PHE A N 1
ATOM 757 C CA . PHE A 1 87 ? -3.386 2.433 -11.437 1.00 89.75 87 PHE A CA 1
ATOM 758 C C . PHE A 1 87 ? -4.214 1.727 -10.348 1.00 89.75 87 PHE A C 1
ATOM 760 O O . PHE A 1 87 ? -4.555 2.331 -9.329 1.00 89.75 87 PHE A O 1
ATOM 767 N N . PHE A 1 88 ? -4.536 0.447 -10.554 1.00 90.50 88 PHE A N 1
ATOM 768 C CA . PHE A 1 88 ? -5.297 -0.360 -9.597 1.00 90.50 88 PHE A CA 1
ATOM 769 C C . PHE A 1 88 ? -4.434 -1.047 -8.534 1.00 90.50 88 PHE A C 1
ATOM 771 O O . PHE A 1 88 ? -4.977 -1.792 -7.719 1.00 90.50 88 PHE A O 1
ATOM 778 N N . TYR A 1 89 ? -3.122 -0.792 -8.495 1.00 91.00 89 TYR A N 1
ATOM 779 C CA . TYR A 1 89 ? -2.208 -1.396 -7.522 1.00 91.00 89 TYR A CA 1
ATOM 780 C C . TYR A 1 89 ? -2.186 -2.939 -7.561 1.00 91.00 89 TYR A C 1
ATOM 782 O O . TYR A 1 89 ? -2.097 -3.610 -6.529 1.00 91.00 89 TYR A O 1
ATOM 790 N N . ILE A 1 90 ? -2.278 -3.519 -8.760 1.00 91.31 90 ILE A N 1
ATOM 791 C CA . ILE A 1 90 ? -2.236 -4.975 -8.999 1.00 91.31 90 ILE A CA 1
ATOM 792 C C . ILE A 1 90 ? -1.016 -5.407 -9.819 1.00 91.31 90 ILE A C 1
ATOM 794 O O . ILE A 1 90 ? -0.868 -6.587 -10.128 1.00 91.31 90 ILE A O 1
ATOM 798 N N . ASN A 1 91 ? -0.107 -4.483 -10.140 1.00 88.94 91 ASN A N 1
ATOM 799 C CA . ASN A 1 91 ? 1.076 -4.766 -10.957 1.00 88.94 91 ASN A CA 1
ATOM 800 C C . ASN A 1 91 ? 1.982 -5.876 -10.376 1.00 88.94 91 ASN A C 1
ATOM 802 O O . ASN A 1 91 ? 2.707 -6.518 -11.130 1.00 88.94 91 ASN A O 1
ATOM 806 N N . ASN A 1 92 ? 1.921 -6.141 -9.064 1.00 87.50 92 ASN A N 1
ATOM 807 C CA . ASN A 1 92 ? 2.690 -7.200 -8.400 1.00 87.50 92 ASN A CA 1
ATOM 808 C C . ASN A 1 92 ? 2.382 -8.616 -8.933 1.00 87.50 92 ASN A C 1
ATOM 810 O O . ASN A 1 92 ? 3.257 -9.471 -8.886 1.00 87.50 92 ASN A O 1
ATOM 814 N N . PHE A 1 93 ? 1.191 -8.852 -9.491 1.00 85.94 93 PHE A N 1
ATOM 815 C CA . PHE A 1 93 ? 0.822 -10.153 -10.069 1.00 85.94 93 PHE A CA 1
ATOM 816 C C . PHE A 1 93 ? 1.335 -10.363 -11.500 1.00 85.94 93 PHE A C 1
ATOM 818 O O . PHE A 1 93 ? 1.249 -11.470 -12.031 1.00 85.94 93 PHE A O 1
ATOM 825 N N . LEU A 1 94 ? 1.845 -9.313 -12.146 1.00 83.38 94 LEU A N 1
ATOM 826 C CA . LEU A 1 94 ? 2.486 -9.433 -13.450 1.00 83.38 94 LEU A CA 1
ATOM 827 C C . LEU A 1 94 ? 3.908 -9.962 -13.273 1.00 83.38 94 LEU A C 1
ATOM 829 O O . LEU A 1 94 ? 4.620 -9.562 -12.353 1.00 83.38 94 LEU A O 1
ATOM 833 N N . SER A 1 95 ? 4.349 -10.821 -14.192 1.00 75.62 95 SER A N 1
ATOM 834 C CA . SER A 1 95 ? 5.757 -11.214 -14.252 1.00 75.62 95 SER A CA 1
ATOM 835 C C . SER A 1 95 ? 6.638 -9.996 -14.550 1.00 75.62 95 SER A C 1
ATOM 837 O O . SER A 1 95 ? 6.201 -9.074 -15.239 1.00 75.62 95 SER A O 1
ATOM 839 N N . GLY A 1 96 ? 7.881 -9.990 -14.052 1.00 71.44 96 GLY A N 1
ATOM 840 C CA . GLY A 1 96 ? 8.777 -8.824 -14.125 1.00 71.44 96 GLY A CA 1
ATOM 841 C C . GLY A 1 96 ? 8.939 -8.231 -15.531 1.00 71.44 96 GLY A C 1
ATOM 842 O O . GLY A 1 96 ? 9.017 -7.018 -15.679 1.00 71.44 96 GLY A O 1
ATOM 843 N N . TRP A 1 97 ? 8.872 -9.071 -16.568 1.00 70.75 97 TRP A N 1
ATOM 844 C CA . TRP A 1 97 ? 8.938 -8.679 -17.982 1.00 70.75 97 TRP A CA 1
ATOM 845 C C . TRP A 1 97 ? 7.719 -7.888 -18.490 1.00 70.75 97 TRP A C 1
ATOM 847 O O . TRP A 1 97 ? 7.815 -7.186 -19.491 1.00 70.75 97 TRP A O 1
ATOM 857 N N . HIS A 1 98 ? 6.571 -8.000 -17.819 1.00 77.00 98 HIS A N 1
ATOM 858 C CA . HIS A 1 98 ? 5.332 -7.286 -18.153 1.00 77.00 98 HIS A CA 1
ATOM 859 C C . HIS A 1 98 ? 5.083 -6.073 -17.244 1.00 77.00 98 HIS A C 1
ATOM 861 O O . HIS A 1 98 ? 4.087 -5.368 -17.416 1.00 77.00 98 HIS A O 1
ATOM 867 N N . GLN A 1 99 ? 5.962 -5.822 -16.271 1.00 79.25 99 GLN A N 1
ATOM 868 C CA . GLN A 1 99 ? 5.879 -4.660 -15.393 1.00 79.25 99 GLN A CA 1
ATOM 869 C C . GLN A 1 99 ? 6.573 -3.468 -16.052 1.00 79.25 99 GLN A C 1
ATOM 871 O O . GLN A 1 99 ? 7.757 -3.531 -16.364 1.00 79.25 99 GLN A O 1
ATOM 876 N N . CYS A 1 100 ? 5.848 -2.361 -16.226 1.00 79.69 100 CYS A N 1
ATOM 877 C CA . CYS A 1 100 ? 6.439 -1.124 -16.738 1.00 79.69 100 CYS A CA 1
ATOM 878 C C . CYS A 1 100 ? 7.465 -0.545 -15.753 1.00 79.69 100 CYS A C 1
ATOM 880 O O . CYS A 1 100 ? 8.596 -0.229 -16.111 1.00 79.69 100 CYS A O 1
ATOM 882 N N . LEU A 1 101 ? 7.059 -0.435 -14.486 1.00 81.69 101 LEU A N 1
ATOM 883 C CA . LEU A 1 101 ? 7.890 0.025 -13.383 1.00 81.69 101 LEU A CA 1
ATOM 884 C C . LEU A 1 101 ? 8.022 -1.116 -12.382 1.00 81.69 101 LEU A C 1
ATOM 886 O O . LEU A 1 101 ? 7.211 -1.224 -11.461 1.00 81.69 101 LEU A O 1
ATOM 890 N N . SER A 1 102 ? 9.038 -1.971 -12.538 1.00 79.94 102 SER A N 1
ATOM 891 C CA . SER A 1 102 ? 9.210 -3.127 -11.647 1.00 79.94 102 SER A CA 1
ATOM 892 C C . SER A 1 102 ? 9.258 -2.691 -10.186 1.00 79.94 102 SER A C 1
ATOM 894 O O . SER A 1 102 ? 8.566 -3.273 -9.367 1.00 79.94 102 SER A O 1
ATOM 896 N N . HIS A 1 103 ? 9.952 -1.591 -9.863 1.00 82.00 103 HIS A N 1
ATOM 897 C CA . HIS A 1 103 ? 10.041 -1.053 -8.501 1.00 82.00 103 HIS A CA 1
ATOM 898 C C . HIS A 1 103 ? 8.694 -0.633 -7.896 1.00 82.00 103 HIS A C 1
ATOM 900 O O . HIS A 1 103 ? 8.605 -0.525 -6.684 1.00 82.00 103 HIS A O 1
ATOM 906 N N . ASN A 1 104 ? 7.636 -0.421 -8.678 1.00 87.81 104 ASN A N 1
ATOM 907 C CA . ASN A 1 104 ? 6.338 -0.003 -8.146 1.00 87.81 104 ASN A CA 1
ATOM 908 C C . ASN A 1 104 ? 5.596 -1.118 -7.380 1.00 87.81 104 ASN A C 1
ATOM 910 O O . ASN A 1 104 ? 4.596 -0.864 -6.706 1.00 87.81 104 ASN A O 1
ATOM 914 N N . TRP A 1 105 ? 6.096 -2.356 -7.447 1.00 89.25 105 TRP A N 1
ATOM 915 C CA . TRP A 1 105 ? 5.513 -3.515 -6.773 1.00 89.25 105 TRP A CA 1
ATOM 916 C C . TRP A 1 105 ? 5.247 -3.275 -5.275 1.00 89.25 105 TRP A C 1
ATOM 918 O O . TRP A 1 105 ? 4.186 -3.652 -4.776 1.00 89.25 105 TRP A O 1
ATOM 928 N N . TYR A 1 106 ? 6.163 -2.608 -4.558 1.00 89.88 106 TYR A N 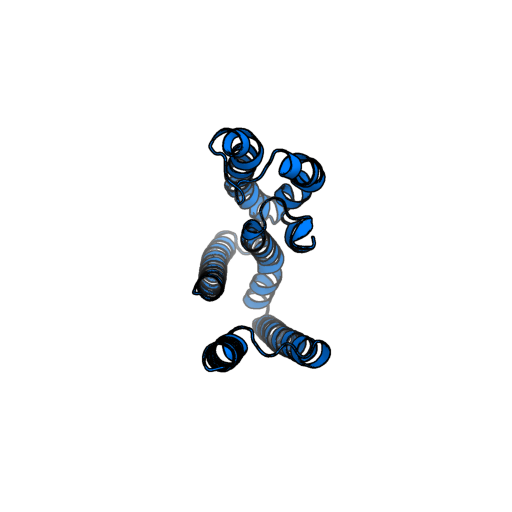1
ATOM 929 C CA . TYR A 1 106 ? 6.015 -2.390 -3.115 1.00 89.88 106 TYR A CA 1
ATOM 930 C C . TYR A 1 106 ? 4.895 -1.391 -2.805 1.00 89.88 106 TYR A C 1
ATOM 932 O O . TYR A 1 106 ? 4.209 -1.516 -1.789 1.00 89.88 106 TYR A O 1
ATOM 940 N N . LEU A 1 107 ? 4.670 -0.403 -3.679 1.00 91.38 107 LEU A N 1
ATOM 941 C CA . LEU A 1 107 ? 3.598 0.573 -3.504 1.00 91.38 107 LEU A CA 1
ATOM 942 C C . LEU A 1 107 ? 2.232 -0.107 -3.637 1.00 91.38 107 LEU A C 1
ATOM 944 O O . LEU A 1 107 ? 1.323 0.171 -2.849 1.00 91.38 107 LEU A O 1
ATOM 948 N N . SER A 1 108 ? 2.122 -1.046 -4.577 1.00 92.12 108 SER A N 1
ATOM 949 C CA . SER A 1 108 ? 0.937 -1.879 -4.751 1.00 92.12 108 SER A CA 1
ATOM 950 C C . SER A 1 108 ? 0.649 -2.746 -3.535 1.00 92.12 108 SER A C 1
ATOM 952 O O . SER A 1 108 ? -0.458 -2.700 -2.993 1.00 92.12 108 SER A O 1
ATOM 954 N N . VAL A 1 109 ? 1.666 -3.444 -3.026 1.00 92.62 109 VAL A N 1
ATOM 955 C CA . VAL A 1 109 ? 1.551 -4.237 -1.793 1.00 92.62 109 VAL A CA 1
ATOM 956 C C . VAL A 1 109 ? 1.128 -3.358 -0.610 1.00 92.62 109 VAL A C 1
ATOM 958 O O . VAL A 1 109 ? 0.223 -3.726 0.135 1.00 92.62 109 VAL A O 1
ATOM 961 N N . ASN A 1 110 ? 1.682 -2.150 -0.463 1.00 93.69 110 ASN A N 1
ATOM 962 C CA . ASN A 1 110 ? 1.285 -1.223 0.604 1.00 93.69 110 ASN A CA 1
ATOM 963 C C . ASN A 1 110 ? -0.208 -0.848 0.548 1.00 93.69 110 ASN A C 1
ATOM 965 O O . ASN A 1 110 ? -0.856 -0.720 1.590 1.00 93.69 110 ASN A O 1
ATOM 969 N N . MET A 1 111 ? -0.776 -0.668 -0.650 1.00 92.75 111 MET A N 1
ATOM 970 C CA . MET A 1 111 ? -2.205 -0.377 -0.802 1.00 92.75 111 MET A CA 1
ATOM 971 C C . MET A 1 111 ? -3.074 -1.602 -0.486 1.00 92.75 111 MET A C 1
ATOM 973 O O . MET A 1 111 ? -4.105 -1.469 0.176 1.00 92.75 111 MET A O 1
ATOM 977 N N . GLN A 1 112 ? -2.637 -2.797 -0.884 1.00 93.75 112 GLN A N 1
ATOM 978 C CA . GLN A 1 112 ? -3.316 -4.058 -0.568 1.00 93.75 112 GLN A CA 1
ATOM 979 C C . GLN A 1 112 ? -3.313 -4.336 0.944 1.00 93.75 112 GLN A C 1
ATOM 981 O O . GLN A 1 112 ? -4.362 -4.609 1.530 1.00 93.75 112 GLN A O 1
ATOM 986 N N . LEU A 1 113 ? -2.167 -4.161 1.610 1.00 93.19 113 LEU A N 1
ATOM 987 C CA . LEU A 1 113 ? -2.055 -4.260 3.068 1.00 93.19 113 LEU A CA 1
ATOM 988 C C . LEU A 1 113 ? -2.940 -3.227 3.771 1.00 93.19 113 LEU A C 1
ATOM 990 O O . LEU A 1 113 ? -3.590 -3.540 4.768 1.00 93.19 113 LEU A O 1
ATOM 994 N N . TYR A 1 114 ? -3.030 -2.005 3.240 1.00 92.75 114 TYR A N 1
ATOM 995 C CA . TYR A 1 114 ? -3.949 -0.991 3.755 1.00 92.75 114 TYR A CA 1
ATOM 996 C C . TYR A 1 114 ? -5.421 -1.402 3.594 1.00 92.75 114 TYR A C 1
ATOM 998 O O . TYR A 1 114 ? -6.206 -1.205 4.525 1.00 92.75 114 TYR A O 1
ATOM 1006 N N . LEU A 1 115 ? -5.793 -2.022 2.471 1.00 92.56 115 LEU A N 1
ATOM 1007 C CA . LEU A 1 115 ? -7.139 -2.552 2.241 1.00 92.56 115 LEU A CA 1
ATOM 1008 C C . LEU A 1 115 ? -7.487 -3.697 3.206 1.00 92.56 115 LEU A C 1
ATOM 1010 O O . LEU A 1 115 ? -8.612 -3.768 3.692 1.00 92.56 115 LEU A O 1
ATOM 1014 N N . MET A 1 116 ? -6.518 -4.558 3.528 1.00 92.06 116 MET A N 1
ATOM 1015 C CA . MET A 1 116 ? -6.687 -5.652 4.495 1.00 92.06 116 MET A CA 1
ATOM 1016 C C . MET A 1 116 ? -6.601 -5.189 5.956 1.00 92.06 116 MET A C 1
ATOM 1018 O O . MET A 1 116 ? -7.138 -5.843 6.850 1.00 92.06 116 MET A O 1
ATOM 1022 N N . SER A 1 117 ? -5.968 -4.045 6.220 1.00 92.19 117 SER A N 1
ATOM 1023 C CA . SER A 1 117 ? -5.695 -3.553 7.573 1.00 92.19 117 SER A CA 1
ATOM 1024 C C . SER A 1 117 ? -6.901 -3.474 8.524 1.00 92.19 117 SER A C 1
ATOM 1026 O O . SER A 1 117 ? -6.747 -3.861 9.689 1.00 92.19 117 SER A O 1
ATOM 1028 N N . PRO A 1 118 ? -8.113 -3.049 8.110 1.00 89.00 118 PRO A N 1
ATOM 1029 C CA . PRO A 1 118 ? -9.204 -2.936 9.0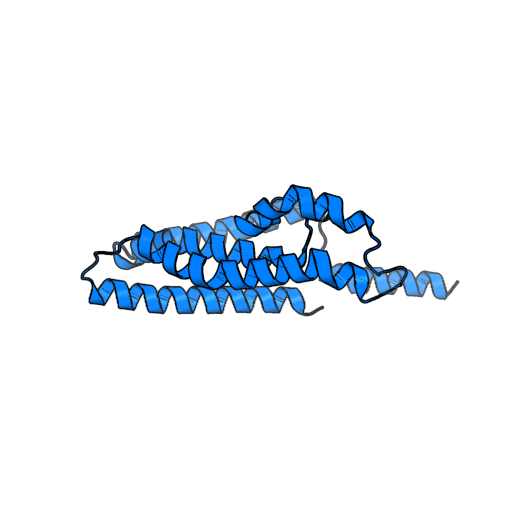60 1.00 89.00 118 PRO A CA 1
ATOM 1030 C C . PRO A 1 118 ? -9.772 -4.277 9.500 1.00 89.00 118 PRO A C 1
ATOM 1032 O O . PRO A 1 118 ? -10.359 -4.331 10.577 1.00 89.00 118 PRO A O 1
ATOM 1035 N N . LEU A 1 119 ? -9.557 -5.360 8.745 1.00 90.69 119 LEU A N 1
ATOM 1036 C CA . LEU A 1 119 ? -9.899 -6.706 9.204 1.00 90.69 119 LEU A CA 1
ATOM 1037 C C . LEU A 1 119 ? -9.172 -7.012 10.522 1.00 90.69 119 LEU A C 1
ATOM 1039 O O . LEU A 1 119 ? -9.801 -7.390 11.511 1.00 90.69 119 LEU A O 1
ATOM 1043 N N . PHE A 1 120 ? -7.863 -6.756 10.559 1.00 90.56 120 PHE A N 1
ATOM 1044 C CA . PHE A 1 120 ? -7.036 -6.953 11.749 1.00 90.56 120 PHE A CA 1
ATOM 1045 C C . PHE A 1 120 ? -7.385 -5.959 12.858 1.00 90.56 120 PHE A C 1
ATOM 1047 O O . PHE A 1 120 ? -7.547 -6.349 14.016 1.00 90.56 120 PHE A O 1
ATOM 1054 N N . MET A 1 121 ? -7.554 -4.678 12.518 1.00 89.94 121 MET A N 1
ATOM 1055 C CA . MET A 1 121 ? -7.808 -3.637 13.519 1.00 89.94 121 MET A CA 1
ATOM 1056 C C . MET A 1 121 ? -9.188 -3.769 14.169 1.00 89.94 121 MET A C 1
ATOM 1058 O O . MET A 1 121 ? -9.298 -3.672 15.390 1.00 89.94 121 MET A O 1
ATOM 1062 N N . VAL A 1 122 ? -10.244 -4.036 13.395 1.00 89.62 122 VAL A N 1
ATOM 1063 C CA . VAL A 1 122 ? -11.593 -4.259 13.941 1.00 89.62 122 VAL A CA 1
ATOM 1064 C C . VAL A 1 122 ? -11.629 -5.532 14.776 1.00 89.62 122 VAL A C 1
ATOM 1066 O O . VAL A 1 122 ? -12.215 -5.519 15.861 1.00 89.62 122 VAL A O 1
ATOM 1069 N N . ALA A 1 123 ? -10.986 -6.613 14.320 1.00 90.25 123 ALA A N 1
ATOM 1070 C CA . ALA A 1 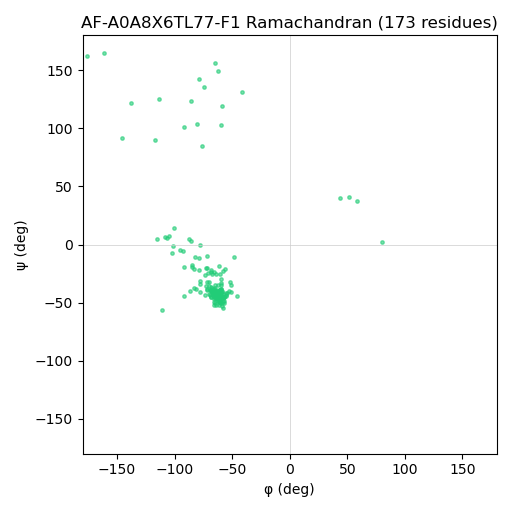123 ? -10.883 -7.838 15.105 1.00 90.25 123 ALA A CA 1
ATOM 1071 C C . ALA A 1 123 ? -10.209 -7.572 16.458 1.00 90.25 123 ALA A C 1
ATOM 1073 O O . ALA A 1 123 ? -10.749 -7.965 17.492 1.00 90.25 123 ALA A O 1
ATOM 1074 N N . LEU A 1 124 ? -9.096 -6.833 16.472 1.00 90.19 124 LEU A N 1
ATOM 1075 C CA . LEU A 1 124 ? -8.360 -6.509 17.693 1.00 90.19 124 LEU A CA 1
ATOM 1076 C C . LEU A 1 124 ? -9.155 -5.599 18.646 1.00 90.19 124 LEU A C 1
ATOM 1078 O O . LEU A 1 124 ? -9.188 -5.858 19.851 1.00 90.19 124 LEU A O 1
ATOM 1082 N N . LEU A 1 125 ? -9.827 -4.570 18.116 1.00 86.69 125 LEU A N 1
ATOM 1083 C CA . LEU A 1 125 ? -10.610 -3.620 18.915 1.00 86.69 125 LEU A CA 1
ATOM 1084 C C . LEU A 1 125 ? -11.908 -4.228 19.458 1.00 86.69 125 LEU A C 1
ATOM 1086 O O . LEU A 1 125 ? -12.307 -3.907 20.576 1.00 86.69 125 LEU A O 1
ATOM 1090 N N . ARG A 1 126 ? -12.571 -5.107 18.696 1.00 86.81 126 ARG A N 1
ATOM 1091 C CA . ARG A 1 126 ? -13.850 -5.710 19.103 1.00 86.81 126 ARG A CA 1
ATOM 1092 C C . ARG A 1 126 ? -13.663 -6.969 19.945 1.00 86.81 126 ARG A C 1
ATOM 1094 O O . ARG A 1 126 ? -14.410 -7.179 20.896 1.00 86.81 126 ARG A O 1
ATOM 1101 N N . ARG A 1 127 ? -12.696 -7.825 19.597 1.00 91.75 127 ARG A N 1
ATOM 1102 C CA . ARG A 1 127 ? -12.386 -9.078 20.306 1.00 91.75 127 ARG A CA 1
ATOM 1103 C C . ARG A 1 127 ? -10.885 -9.363 20.266 1.00 91.75 127 ARG A C 1
ATOM 1105 O O . ARG A 1 127 ? -10.413 -10.090 19.397 1.00 91.75 127 ARG A O 1
ATOM 1112 N N . ARG A 1 128 ? -10.151 -8.897 21.282 1.00 91.94 128 ARG A N 1
ATOM 1113 C CA . ARG A 1 128 ? -8.683 -9.055 21.382 1.00 91.94 128 ARG A CA 1
ATOM 1114 C C . ARG A 1 128 ? -8.184 -10.472 21.066 1.00 91.94 128 ARG A C 1
ATOM 1116 O O . ARG A 1 128 ? -7.243 -10.617 20.298 1.00 91.94 128 ARG A O 1
ATOM 1123 N N . ARG A 1 129 ? -8.855 -11.513 21.584 1.00 93.19 129 ARG A N 1
ATOM 1124 C CA . ARG A 1 129 ? -8.516 -12.925 21.302 1.00 93.19 129 ARG A CA 1
ATOM 1125 C C . ARG A 1 129 ? -8.551 -13.257 19.806 1.00 93.19 129 ARG A C 1
ATOM 1127 O O . ARG A 1 129 ? -7.621 -13.878 19.313 1.00 93.19 129 ARG A O 1
ATOM 1134 N N . LEU A 1 130 ? -9.587 -12.814 19.088 1.00 93.50 130 LEU A N 1
ATOM 1135 C CA . LEU A 1 130 ? -9.712 -13.026 17.643 1.00 93.50 130 LEU A CA 1
ATOM 1136 C C . LEU A 1 130 ? -8.589 -12.305 16.889 1.00 93.50 130 LEU A C 1
ATOM 1138 O O . LEU A 1 130 ? -7.999 -12.882 15.984 1.00 93.50 130 LEU A O 1
ATOM 1142 N N . GLY A 1 131 ? -8.266 -11.073 17.295 1.00 91.81 131 GLY A N 1
ATOM 1143 C CA . GLY A 1 131 ? -7.149 -10.318 16.726 1.00 91.81 131 GLY A CA 1
ATOM 1144 C C . GLY A 1 131 ? -5.810 -11.047 16.872 1.00 91.81 131 GLY A C 1
ATOM 1145 O O . GLY A 1 131 ? -5.098 -11.203 15.886 1.00 91.81 131 GLY A O 1
ATOM 1146 N N . TYR A 1 132 ? -5.489 -11.550 18.070 1.00 93.31 132 TYR A N 1
ATOM 1147 C CA . TYR A 1 132 ? -4.254 -12.314 18.294 1.00 93.31 132 TYR A CA 1
ATOM 1148 C C . TYR A 1 132 ? -4.204 -13.613 17.488 1.00 93.31 132 TYR A C 1
ATOM 1150 O O . TYR A 1 132 ? -3.167 -13.910 16.903 1.00 93.31 132 TYR A O 1
ATOM 1158 N N . ILE A 1 133 ? -5.316 -14.351 17.410 1.00 94.81 133 ILE A N 1
ATOM 1159 C CA . ILE A 1 133 ? -5.398 -15.578 16.606 1.00 94.81 133 ILE A CA 1
ATOM 1160 C C . ILE A 1 133 ? -5.162 -15.267 15.125 1.00 94.81 133 ILE A C 1
ATOM 1162 O O . ILE A 1 133 ? -4.358 -15.939 14.490 1.00 94.81 133 ILE A O 1
ATOM 1166 N N . LEU A 1 134 ? -5.809 -14.232 14.581 1.00 94.44 134 LEU A N 1
ATOM 1167 C CA . LEU A 1 134 ? -5.620 -13.824 13.185 1.00 94.44 134 LEU A CA 1
ATOM 1168 C C . LEU A 1 134 ? -4.170 -13.424 12.894 1.00 94.44 134 LEU A C 1
ATOM 1170 O O . LEU A 1 134 ? -3.621 -13.841 11.881 1.00 94.44 134 LEU A O 1
ATOM 1174 N N . MET A 1 135 ? -3.533 -12.658 13.785 1.00 91.94 135 MET A N 1
ATOM 1175 C CA . MET A 1 135 ? -2.124 -12.283 13.623 1.00 91.94 135 MET A CA 1
ATOM 1176 C C . MET A 1 135 ? -1.202 -13.505 13.672 1.00 91.94 135 MET A C 1
ATOM 1178 O O . MET A 1 135 ? -0.345 -13.645 12.805 1.00 91.94 135 MET A O 1
ATOM 1182 N N . ALA A 1 136 ? -1.402 -14.406 14.638 1.00 94.38 136 ALA A N 1
ATOM 1183 C CA . ALA A 1 136 ? -0.614 -15.631 14.750 1.00 94.38 136 ALA A CA 1
ATOM 1184 C C . ALA A 1 136 ? -0.775 -16.519 13.507 1.00 94.38 136 ALA A C 1
ATOM 1186 O O . ALA A 1 136 ? 0.220 -16.973 12.951 1.00 94.38 136 ALA A O 1
ATOM 1187 N N . LEU A 1 137 ? -2.008 -16.700 13.022 1.00 95.50 137 LEU A N 1
ATOM 1188 C CA . LEU A 1 137 ? -2.285 -17.448 11.794 1.00 95.50 137 LEU A CA 1
ATOM 1189 C C . LEU A 1 137 ? -1.603 -16.824 10.576 1.00 95.50 137 LEU A C 1
ATOM 1191 O O . LEU A 1 137 ? -1.022 -17.554 9.780 1.00 95.50 137 LEU A O 1
ATOM 1195 N N . CYS A 1 138 ? -1.637 -15.498 10.435 1.00 93.38 138 CYS A N 1
ATOM 1196 C CA . CYS A 1 138 ? -0.955 -14.825 9.333 1.00 93.38 138 CYS A CA 1
ATOM 1197 C C . CYS A 1 138 ? 0.564 -14.996 9.405 1.00 93.38 138 CYS A C 1
ATOM 1199 O O . CYS A 1 138 ? 1.158 -15.310 8.382 1.00 93.38 138 CYS A O 1
ATOM 1201 N N . ILE A 1 139 ? 1.172 -14.851 10.587 1.00 93.19 139 ILE A N 1
ATOM 1202 C CA . ILE A 1 139 ? 2.622 -15.022 10.773 1.00 93.19 139 ILE A CA 1
ATOM 1203 C C . ILE A 1 139 ? 3.030 -16.466 10.469 1.00 93.19 139 ILE A C 1
ATOM 1205 O O . ILE A 1 139 ? 3.907 -16.702 9.641 1.00 93.19 139 ILE A O 1
ATOM 1209 N N . CYS A 1 140 ? 2.369 -17.445 11.090 1.00 95.94 140 CYS A N 1
ATOM 1210 C CA . CYS A 1 140 ? 2.661 -18.857 10.854 1.00 95.94 140 CYS A CA 1
ATOM 1211 C C . CYS A 1 140 ? 2.416 -19.244 9.391 1.00 95.94 140 CYS A C 1
ATOM 1213 O O . CYS A 1 140 ? 3.237 -19.939 8.800 1.00 95.94 140 CYS A O 1
ATOM 1215 N N . GLY A 1 141 ? 1.322 -18.761 8.798 1.00 95.12 141 GLY A N 1
ATOM 1216 C CA . GLY A 1 141 ? 0.985 -18.996 7.398 1.00 95.12 141 GLY A CA 1
ATOM 1217 C C . GLY A 1 141 ? 2.021 -18.410 6.443 1.00 95.12 141 GLY A C 1
ATOM 1218 O O . GLY A 1 141 ? 2.453 -19.106 5.529 1.00 95.12 141 GLY A O 1
ATOM 1219 N N . SER A 1 142 ? 2.480 -17.174 6.674 1.00 92.25 142 SER A N 1
ATOM 1220 C CA . SER A 1 142 ? 3.528 -16.564 5.850 1.00 92.25 142 SER A CA 1
ATOM 1221 C C . SER A 1 142 ? 4.864 -17.282 5.997 1.00 92.25 142 SER A C 1
ATOM 1223 O O . SER A 1 142 ? 5.531 -17.524 4.995 1.00 92.25 142 SER A O 1
ATOM 1225 N N . SER A 1 143 ? 5.253 -17.666 7.215 1.00 91.94 143 SER A N 1
ATOM 1226 C CA . SER A 1 143 ? 6.508 -18.391 7.437 1.00 91.94 143 SER A CA 1
ATOM 1227 C C . SER A 1 143 ? 6.474 -19.769 6.783 1.00 91.94 143 SER A C 1
ATOM 1229 O O . SER A 1 143 ? 7.429 -20.156 6.117 1.00 91.94 143 SER A O 1
ATOM 1231 N N . PHE A 1 144 ? 5.354 -20.485 6.912 1.00 94.56 144 PHE A N 1
ATOM 1232 C CA . PHE A 1 144 ? 5.166 -21.785 6.277 1.00 94.56 144 PHE A CA 1
ATOM 1233 C C . PHE A 1 144 ? 5.158 -21.686 4.750 1.00 94.56 144 PHE A C 1
ATOM 1235 O O . PHE A 1 144 ? 5.789 -22.500 4.087 1.00 94.56 144 PHE A O 1
ATOM 1242 N N . TYR A 1 145 ? 4.480 -20.684 4.187 1.00 91.62 145 TYR A N 1
ATOM 1243 C CA . TYR A 1 145 ? 4.446 -20.463 2.743 1.00 91.62 145 TYR A CA 1
ATOM 1244 C C . TYR A 1 145 ? 5.839 -20.183 2.173 1.00 91.62 145 TYR A C 1
ATOM 1246 O O . TYR A 1 145 ? 6.228 -20.813 1.192 1.00 91.62 145 TYR A O 1
ATOM 1254 N N . ASN A 1 146 ? 6.604 -19.290 2.812 1.00 87.75 146 ASN A N 1
ATOM 1255 C CA . ASN A 1 146 ? 7.982 -19.018 2.404 1.00 87.75 146 ASN A CA 1
ATOM 1256 C C . ASN A 1 146 ? 8.837 -20.286 2.494 1.00 87.75 146 ASN A C 1
ATOM 1258 O O . ASN A 1 146 ? 9.474 -20.651 1.515 1.00 87.75 146 ASN A O 1
ATOM 1262 N N . PHE A 1 147 ? 8.764 -21.015 3.613 1.00 88.31 147 PHE A N 1
ATOM 1263 C CA . PHE A 1 147 ? 9.475 -22.283 3.779 1.00 88.31 147 PHE A CA 1
ATOM 1264 C C . PHE A 1 147 ? 9.116 -23.306 2.688 1.00 88.31 147 PHE A C 1
ATOM 1266 O O . PHE A 1 147 ? 10.000 -23.922 2.098 1.00 88.31 147 PHE A O 1
ATOM 1273 N N . ALA A 1 148 ? 7.828 -23.464 2.375 1.00 90.25 148 ALA A N 1
ATOM 1274 C CA . ALA A 1 148 ? 7.364 -24.390 1.349 1.00 90.25 148 ALA A CA 1
ATOM 1275 C C . ALA A 1 148 ? 7.872 -24.011 -0.051 1.00 90.25 148 ALA A C 1
ATOM 1277 O O . ALA A 1 148 ? 8.291 -24.890 -0.801 1.00 90.25 148 ALA A O 1
ATOM 1278 N N . ILE A 1 149 ? 7.869 -22.719 -0.398 1.00 87.19 149 ILE A N 1
ATOM 1279 C CA . ILE A 1 149 ? 8.421 -22.242 -1.672 1.00 87.19 149 ILE A CA 1
ATOM 1280 C C . ILE A 1 149 ? 9.926 -22.477 -1.743 1.00 87.19 149 ILE A C 1
ATOM 1282 O O . ILE A 1 149 ? 10.402 -22.990 -2.754 1.00 87.19 149 ILE A O 1
ATOM 1286 N N . THR A 1 150 ? 10.662 -22.153 -0.681 1.00 84.38 150 THR A N 1
ATOM 1287 C CA . THR A 1 150 ? 12.109 -22.376 -0.616 1.00 84.38 150 THR A CA 1
ATOM 1288 C C . THR A 1 150 ? 12.457 -23.840 -0.876 1.00 84.38 150 THR A C 1
ATOM 1290 O O . THR A 1 150 ? 13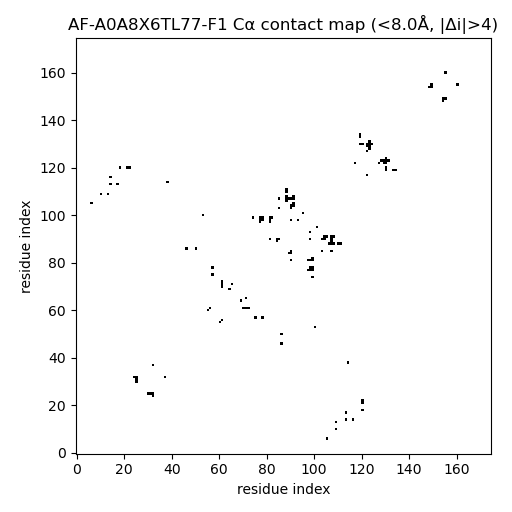.348 -24.118 -1.673 1.00 84.38 150 THR A O 1
ATOM 1293 N N . VAL A 1 151 ? 11.710 -24.771 -0.274 1.00 86.81 151 VAL A N 1
ATOM 1294 C CA . VAL A 1 151 ? 11.920 -26.216 -0.448 1.00 86.81 151 VAL A CA 1
ATOM 1295 C C . VAL A 1 151 ? 11.492 -26.713 -1.833 1.00 86.81 151 VAL A C 1
ATOM 1297 O O . VAL A 1 151 ? 12.167 -27.562 -2.399 1.00 86.81 151 VAL A O 1
ATOM 1300 N N . MET A 1 152 ? 10.383 -26.225 -2.401 1.00 87.25 152 MET A N 1
ATOM 1301 C CA . MET A 1 152 ? 9.916 -26.704 -3.714 1.00 87.25 152 MET A CA 1
ATOM 1302 C C . MET A 1 152 ? 10.782 -26.234 -4.883 1.00 87.25 152 MET A C 1
ATOM 1304 O O . MET A 1 152 ? 10.864 -26.931 -5.891 1.00 87.25 152 MET A O 1
ATOM 1308 N N . TYR A 1 153 ? 11.363 -25.041 -4.777 1.00 81.56 153 TYR A N 1
ATOM 1309 C CA . TYR A 1 153 ? 12.115 -24.419 -5.865 1.00 81.56 153 TYR A CA 1
ATOM 1310 C C . TYR A 1 153 ? 13.637 -24.479 -5.661 1.00 81.56 153 TYR A C 1
ATOM 1312 O O . TYR A 1 153 ? 14.350 -23.841 -6.432 1.00 81.56 153 TYR A O 1
ATOM 1320 N N . ASP A 1 154 ? 14.125 -25.202 -4.641 1.00 75.62 154 ASP A N 1
ATOM 1321 C CA . ASP A 1 154 ? 15.543 -25.248 -4.233 1.00 75.62 154 ASP A CA 1
ATOM 1322 C C . ASP A 1 154 ? 16.191 -23.852 -4.220 1.00 75.62 154 ASP A C 1
ATOM 1324 O O . ASP A 1 154 ? 17.331 -23.641 -4.642 1.00 75.62 154 ASP A O 1
ATOM 1328 N N . LEU A 1 155 ? 15.429 -22.858 -3.755 1.00 67.88 155 LEU A N 1
ATOM 1329 C CA . LEU A 1 155 ? 15.891 -21.478 -3.691 1.00 67.88 155 LEU A CA 1
ATOM 1330 C C . LEU A 1 155 ? 16.842 -21.359 -2.501 1.00 67.88 155 LEU A C 1
ATOM 1332 O O . LEU A 1 155 ? 16.437 -20.988 -1.404 1.00 67.88 155 LEU A O 1
ATOM 1336 N N . VAL A 1 156 ? 18.117 -21.688 -2.710 1.00 57.56 156 VAL A N 1
ATOM 1337 C CA . VAL A 1 156 ? 19.189 -21.250 -1.812 1.00 57.56 156 VAL A CA 1
ATOM 1338 C C . VAL A 1 156 ? 19.147 -19.726 -1.806 1.00 57.56 156 VAL A C 1
ATOM 1340 O O . VAL A 1 156 ? 19.270 -19.111 -2.867 1.00 57.56 156 VAL A O 1
ATOM 1343 N N . ASP A 1 157 ? 18.923 -19.129 -0.631 1.00 56.50 157 ASP A N 1
ATOM 1344 C CA . ASP A 1 157 ? 18.809 -17.679 -0.461 1.00 56.50 157 ASP A CA 1
ATOM 1345 C C . ASP A 1 157 ? 19.857 -16.944 -1.306 1.00 56.50 157 ASP A C 1
ATOM 1347 O O . ASP A 1 157 ? 21.051 -17.267 -1.286 1.00 56.50 157 ASP A O 1
ATOM 1351 N N . SER A 1 158 ? 19.418 -15.927 -2.051 1.00 54.12 158 SER A N 1
ATOM 1352 C CA . SER A 1 158 ? 20.288 -15.100 -2.899 1.00 54.12 158 SER A CA 1
ATOM 1353 C C . SER A 1 158 ? 21.450 -14.454 -2.126 1.00 54.12 158 SER A C 1
ATOM 1355 O O . SER A 1 158 ? 22.458 -14.070 -2.714 1.00 54.12 158 SER A O 1
ATOM 1357 N N . GLU A 1 159 ? 21.323 -14.332 -0.800 1.00 51.00 159 GLU A N 1
ATOM 1358 C CA . GLU A 1 159 ? 22.389 -13.852 0.087 1.00 51.00 159 GLU A CA 1
ATOM 1359 C C . GLU A 1 159 ? 23.460 -14.918 0.374 1.00 51.00 159 GLU A C 1
ATOM 1361 O O . GLU A 1 159 ? 24.634 -14.574 0.501 1.00 51.00 159 GLU A O 1
ATOM 1366 N N . LEU A 1 160 ? 23.096 -16.205 0.410 1.00 51.34 160 LEU A N 1
ATOM 1367 C CA . LEU A 1 160 ? 24.036 -17.316 0.612 1.00 51.34 160 LEU A CA 1
ATOM 1368 C C . LEU A 1 160 ? 24.734 -17.740 -0.690 1.00 51.34 160 LEU A C 1
ATOM 1370 O O . LEU A 1 160 ? 25.804 -18.342 -0.660 1.00 51.34 160 LEU A O 1
ATOM 1374 N N . SER A 1 161 ? 24.143 -17.412 -1.840 1.00 52.00 161 SER A N 1
ATOM 1375 C CA . SER A 1 161 ? 24.709 -17.695 -3.164 1.00 52.00 161 SER A CA 1
ATOM 1376 C C . SER A 1 161 ? 25.693 -16.630 -3.656 1.00 52.00 161 SER A C 1
ATOM 1378 O O . SER A 1 161 ? 26.504 -16.937 -4.524 1.00 52.00 161 SER A O 1
ATOM 1380 N N . PHE A 1 162 ? 25.707 -15.418 -3.088 1.00 54.09 162 PHE A N 1
ATOM 1381 C CA . PHE A 1 162 ? 26.711 -14.400 -3.430 1.00 54.09 162 PHE A CA 1
ATOM 1382 C C . PHE A 1 162 ? 28.159 -14.847 -3.132 1.00 54.09 162 PHE A C 1
ATOM 1384 O O . PHE A 1 162 ? 28.981 -14.749 -4.041 1.00 54.09 162 PHE A O 1
ATOM 1391 N N . PRO A 1 163 ? 28.495 -15.404 -1.946 1.00 54.53 163 PRO A N 1
ATOM 1392 C CA . PRO A 1 163 ? 29.823 -15.985 -1.730 1.00 54.53 163 PRO A CA 1
ATOM 1393 C C . PRO A 1 163 ? 30.075 -17.208 -2.630 1.00 54.53 163 PRO A C 1
ATOM 1395 O O . PRO A 1 163 ? 31.136 -17.303 -3.233 1.00 54.53 163 PRO A O 1
ATOM 1398 N N . TYR A 1 164 ? 29.072 -18.068 -2.848 1.00 55.00 164 TYR A N 1
ATOM 1399 C CA . TYR A 1 164 ? 29.207 -19.252 -3.712 1.00 55.00 164 TYR A CA 1
ATOM 1400 C C . TYR A 1 164 ? 29.511 -18.908 -5.185 1.00 55.00 164 TYR A C 1
ATOM 1402 O O . TYR A 1 164 ? 30.236 -19.632 -5.865 1.00 55.00 164 TYR A O 1
ATOM 1410 N N . TYR A 1 165 ? 28.960 -17.807 -5.706 1.00 54.50 165 TYR A N 1
ATOM 1411 C CA . TYR A 1 165 ? 29.207 -17.359 -7.080 1.00 54.50 165 TYR A CA 1
ATOM 1412 C C . TYR A 1 165 ? 30.567 -16.657 -7.219 1.00 54.50 165 TYR A C 1
ATOM 1414 O O . TYR A 1 165 ? 31.223 -16.810 -8.246 1.00 54.50 165 TYR A O 1
ATOM 1422 N N . VAL A 1 166 ? 31.010 -15.926 -6.188 1.00 60.72 166 VAL A N 1
ATOM 1423 C CA . VAL A 1 166 ? 32.334 -15.276 -6.148 1.00 60.72 166 VAL A CA 1
ATOM 1424 C C . VAL A 1 166 ? 33.455 -16.316 -6.053 1.00 60.72 166 VAL A C 1
ATOM 1426 O O . VAL A 1 166 ? 34.381 -16.254 -6.859 1.00 60.72 166 VAL A O 1
ATOM 1429 N N . ASP A 1 167 ? 33.317 -17.323 -5.184 1.00 60.62 167 ASP A N 1
ATOM 1430 C CA . ASP A 1 167 ? 34.305 -18.405 -5.034 1.00 60.62 167 ASP A CA 1
ATOM 1431 C C . ASP A 1 167 ? 34.491 -19.196 -6.339 1.00 60.62 167 ASP A C 1
ATOM 1433 O O . ASP A 1 167 ? 35.605 -19.550 -6.720 1.00 60.62 167 ASP A O 1
ATOM 1437 N N . ASN A 1 168 ? 33.401 -19.445 -7.076 1.00 58.25 168 ASN A N 1
ATOM 1438 C CA . ASN A 1 168 ? 33.488 -20.114 -8.373 1.00 58.25 168 ASN A CA 1
ATOM 1439 C C . ASN A 1 168 ? 34.146 -19.229 -9.443 1.00 58.25 168 ASN A C 1
ATOM 1441 O O . ASN A 1 168 ? 34.872 -19.755 -10.279 1.00 58.25 168 ASN A O 1
ATOM 1445 N N . ILE A 1 169 ? 33.924 -17.908 -9.434 1.00 62.91 169 ILE A N 1
ATOM 1446 C CA . ILE A 1 169 ? 34.545 -16.981 -10.396 1.00 62.91 169 ILE A CA 1
ATOM 1447 C C . ILE A 1 169 ? 36.060 -16.875 -10.179 1.00 62.91 169 ILE A C 1
ATOM 1449 O O . ILE A 1 169 ? 36.797 -16.876 -11.166 1.00 62.91 169 ILE A O 1
ATOM 1453 N N . GLU A 1 170 ? 36.541 -16.828 -8.933 1.00 63.28 170 GLU A N 1
ATOM 1454 C CA . GLU A 1 170 ? 37.986 -16.833 -8.646 1.00 63.28 170 GLU A CA 1
ATOM 1455 C C . GLU A 1 170 ? 38.657 -18.120 -9.156 1.00 63.28 170 GLU A C 1
ATOM 1457 O O . GLU A 1 170 ? 39.706 -18.062 -9.797 1.00 63.28 170 GLU A O 1
ATOM 1462 N N . LEU A 1 171 ? 37.982 -19.265 -9.023 1.00 61.00 171 LEU A N 1
ATOM 1463 C CA . LEU A 1 171 ? 38.438 -20.565 -9.531 1.00 61.00 171 LEU A CA 1
ATOM 1464 C C . LEU A 1 171 ? 38.557 -20.632 -11.070 1.00 61.00 171 LEU A C 1
ATOM 1466 O O . LEU A 1 171 ? 39.342 -21.424 -11.593 1.00 61.00 171 LEU A O 1
ATOM 1470 N N . TYR A 1 172 ? 37.805 -19.805 -11.806 1.00 54.09 172 TYR A N 1
ATOM 1471 C CA . TYR A 1 172 ? 37.941 -19.662 -13.265 1.00 54.09 172 TYR A CA 1
ATOM 1472 C C . TYR A 1 172 ? 39.033 -18.669 -13.683 1.00 54.09 172 TYR A C 1
ATOM 1474 O O . TYR A 1 172 ? 39.463 -18.717 -14.833 1.00 54.09 172 TYR A O 1
ATOM 1482 N N . LEU A 1 173 ? 39.466 -17.772 -12.792 1.00 59.22 173 LEU A N 1
ATOM 1483 C CA . LEU A 1 173 ? 40.507 -16.773 -13.064 1.00 59.22 173 LEU A CA 1
ATOM 1484 C C . LEU A 1 173 ? 41.918 -17.264 -12.696 1.00 59.22 173 LEU A C 1
ATOM 1486 O O . LEU A 1 173 ? 42.895 -16.720 -13.206 1.00 59.22 173 LEU A O 1
ATOM 1490 N N . GLU A 1 174 ? 42.034 -18.295 -11.855 1.00 62.94 174 GLU A N 1
ATOM 1491 C CA . GLU A 1 174 ? 43.309 -18.944 -11.503 1.00 62.94 174 GLU A CA 1
ATOM 1492 C C . GLU A 1 174 ? 43.760 -20.048 -12.488 1.00 62.94 174 GLU A C 1
ATOM 1494 O O . GLU A 1 174 ? 44.791 -20.689 -12.263 1.00 62.94 174 GLU A O 1
ATOM 1499 N N . ARG A 1 175 ? 43.027 -20.278 -13.586 1.00 45.62 175 ARG A N 1
ATOM 1500 C CA . ARG A 1 175 ? 43.359 -21.268 -14.626 1.00 45.62 175 ARG A CA 1
ATOM 1501 C C . ARG A 1 175 ? 43.700 -20.615 -15.958 1.00 45.62 175 ARG A C 1
ATOM 1503 O O . ARG A 1 175 ? 44.635 -21.130 -16.614 1.00 45.62 175 ARG A O 1
#

Mean predicted aligned error: 9.72 Å